Protein AF-A0A1A8JPN9-F1 (afdb_monomer_lite)

Radius of gyration: 15.14 Å; chains: 1; bounding box: 29×43×39 Å

Sequence (91 aa):
AAPPMLTPRSNFGLEVIEDKLIVVGGFNGVSTTFNAEFYSTTTNRWTKICSMNVFRSALNCCVISGLTNMETYAYPREPLSLEEEEEEETV

Foldseek 3Di:
DQDDEPAAFDQWAWDADPQKIKIAWHQRPPFTDQWIWIAHPVVSDIGTDDGHPDRDGNDYDDDDPDDPPVVVVDDDDDPPDCPDPDDDDDD

Secondary structure (DSSP, 8-state):
-PPPPSS--BS-EEEEETTEEEEE--B-SSSB---EEEEETTTTEEEEEPPPSS---S---------TTHHHHS--PPPP-----------

pLDDT: mean 86.14, std 17.81, range [39.03, 98.38]

Structure (mmCIF, N/CA/C/O backbone):
data_AF-A0A1A8JPN9-F1
#
_entry.id   AF-A0A1A8JPN9-F1
#
loop_
_atom_site.group_PDB
_atom_site.id
_atom_site.type_symbol
_atom_site.label_atom_id
_atom_site.label_alt_id
_atom_site.label_comp_id
_atom_site.label_asym_id
_atom_site.label_entity_id
_atom_site.label_seq_id
_atom_site.pdbx_PDB_ins_code
_atom_site.Cartn_x
_atom_site.Cartn_y
_atom_site.Cartn_z
_atom_site.occupancy
_atom_site.B_iso_or_equiv
_atom_site.auth_seq_id
_atom_site.auth_comp_id
_atom_site.auth_asym_id
_atom_site.auth_atom_id
_atom_site.pdbx_PDB_model_num
ATOM 1 N N . ALA A 1 1 ? -19.163 6.905 -8.652 1.00 78.81 1 ALA A N 1
ATOM 2 C CA . ALA A 1 1 ? -18.035 5.960 -8.797 1.00 78.81 1 ALA A CA 1
ATOM 3 C C . ALA A 1 1 ? -16.827 6.564 -8.094 1.00 78.81 1 ALA A C 1
ATOM 5 O O . ALA A 1 1 ? -16.709 7.785 -8.130 1.00 78.81 1 ALA A O 1
ATOM 6 N N . ALA A 1 2 ? -15.995 5.759 -7.429 1.00 88.06 2 ALA A N 1
ATOM 7 C CA . ALA A 1 2 ? -14.804 6.270 -6.748 1.00 88.06 2 ALA A CA 1
ATOM 8 C C . ALA A 1 2 ? -13.777 6.805 -7.771 1.00 88.06 2 ALA A C 1
ATOM 10 O O . ALA A 1 2 ? -13.679 6.240 -8.866 1.00 88.06 2 ALA A O 1
ATOM 11 N N . PRO A 1 3 ? -13.032 7.878 -7.450 1.00 96.06 3 PRO A N 1
ATOM 12 C CA . PRO A 1 3 ? -11.961 8.376 -8.307 1.00 96.06 3 PRO A CA 1
ATOM 13 C C . PRO A 1 3 ? -10.805 7.364 -8.412 1.00 96.06 3 PRO A C 1
ATOM 15 O O . PRO A 1 3 ? -10.627 6.529 -7.517 1.00 96.06 3 PRO A O 1
ATOM 18 N N . PRO A 1 4 ? -9.990 7.433 -9.481 1.00 96.44 4 PRO A N 1
ATOM 19 C CA . PRO A 1 4 ? -8.789 6.612 -9.594 1.00 96.44 4 PRO A CA 1
ATOM 20 C C . PRO A 1 4 ? -7.761 6.978 -8.512 1.00 96.44 4 PRO A C 1
ATOM 22 O O . PRO A 1 4 ? -7.700 8.124 -8.068 1.00 96.44 4 PRO A O 1
ATOM 25 N N . MET A 1 5 ? -6.937 6.000 -8.123 1.00 97.00 5 MET A N 1
ATOM 26 C CA . MET A 1 5 ? -5.763 6.204 -7.259 1.00 97.00 5 MET A CA 1
ATOM 27 C C . MET A 1 5 ? -4.793 7.237 -7.858 1.00 97.00 5 MET A C 1
ATOM 29 O O . MET A 1 5 ? -4.704 7.355 -9.082 1.00 97.00 5 MET A O 1
ATOM 33 N N . LEU A 1 6 ? -4.016 7.938 -7.020 1.00 96.88 6 LEU A N 1
ATOM 34 C CA . LEU A 1 6 ? -3.023 8.916 -7.489 1.00 96.88 6 LEU A CA 1
ATOM 35 C C . LEU A 1 6 ? -1.851 8.227 -8.186 1.00 96.88 6 LEU A C 1
ATOM 37 O O . LEU A 1 6 ? -1.272 8.779 -9.119 1.00 96.88 6 LEU A O 1
ATOM 41 N N . THR A 1 7 ? -1.472 7.032 -7.720 1.00 94.56 7 THR A N 1
ATOM 42 C CA . THR A 1 7 ? -0.454 6.207 -8.379 1.00 94.56 7 THR A CA 1
ATOM 43 C C . THR A 1 7 ? -1.119 4.953 -8.947 1.00 94.56 7 THR A C 1
ATOM 45 O O . THR A 1 7 ? -1.623 4.144 -8.162 1.00 94.56 7 THR A O 1
ATOM 48 N N . PRO A 1 8 ? -1.108 4.737 -10.278 1.00 95.69 8 PRO A N 1
ATOM 49 C CA . PRO A 1 8 ? -1.571 3.475 -10.844 1.00 95.69 8 PRO A CA 1
ATOM 50 C C . PRO A 1 8 ? -0.718 2.342 -10.278 1.00 95.69 8 PRO A C 1
ATOM 52 O O . PRO A 1 8 ? 0.495 2.491 -10.148 1.00 95.69 8 PRO A O 1
ATOM 55 N N . ARG A 1 9 ? -1.343 1.226 -9.897 1.00 97.06 9 ARG A N 1
ATOM 56 C CA . ARG A 1 9 ? -0.642 0.122 -9.236 1.00 97.06 9 ARG A CA 1
ATOM 57 C C . ARG A 1 9 ? -1.351 -1.222 -9.406 1.00 97.06 9 ARG A C 1
ATOM 59 O O . ARG A 1 9 ? -2.576 -1.284 -9.401 1.00 97.06 9 ARG A O 1
ATOM 66 N N . SER A 1 10 ? -0.572 -2.297 -9.489 1.00 98.00 10 SER A N 1
ATOM 67 C CA . SER A 1 10 ? -0.993 -3.691 -9.281 1.00 98.00 10 SER A CA 1
ATOM 68 C C . SER A 1 10 ? -0.190 -4.325 -8.138 1.00 98.00 10 SER A C 1
ATOM 70 O O . SER A 1 10 ? 0.805 -3.753 -7.692 1.00 98.00 10 SER A O 1
ATOM 72 N N . ASN A 1 11 ? -0.606 -5.492 -7.637 1.00 97.94 11 ASN A N 1
ATOM 73 C CA . ASN A 1 11 ? 0.109 -6.252 -6.597 1.00 97.94 11 ASN A CA 1
ATOM 74 C C . ASN A 1 11 ? 0.449 -5.432 -5.330 1.00 97.94 11 ASN A C 1
ATOM 76 O O . ASN A 1 11 ? 1.516 -5.616 -4.736 1.00 97.94 11 ASN A O 1
ATOM 80 N N . PHE A 1 12 ? -0.422 -4.490 -4.963 1.00 98.19 12 PHE A N 1
ATOM 81 C CA . PHE A 1 12 ? -0.300 -3.645 -3.776 1.00 98.19 12 PHE A CA 1
ATOM 82 C C . PHE A 1 12 ? -0.957 -4.308 -2.560 1.00 98.19 12 PHE A C 1
ATOM 84 O O . PHE A 1 12 ? -1.804 -5.186 -2.712 1.00 98.19 12 PHE A O 1
ATOM 91 N N . GLY A 1 13 ? -0.572 -3.867 -1.362 1.00 98.06 13 GLY A N 1
ATOM 92 C CA . GLY A 1 13 ? -1.273 -4.209 -0.125 1.00 98.06 13 GLY A CA 1
ATOM 93 C C . GLY A 1 13 ? -2.387 -3.205 0.158 1.00 98.06 13 GLY A C 1
ATOM 94 O O . GLY A 1 13 ? -2.245 -2.026 -0.177 1.00 98.06 13 GLY A O 1
ATOM 95 N N . LEU A 1 14 ? -3.483 -3.664 0.761 1.00 97.38 14 LEU A N 1
ATOM 96 C CA . LEU A 1 14 ? -4.644 -2.845 1.108 1.00 97.38 14 LEU A CA 1
ATOM 97 C C . LEU A 1 14 ? -5.166 -3.233 2.485 1.00 97.38 14 LEU A C 1
ATOM 99 O O . LEU A 1 14 ? -5.196 -4.417 2.806 1.00 97.38 14 LEU A O 1
ATOM 103 N N . GLU A 1 15 ? -5.604 -2.248 3.264 1.00 97.44 15 GLU A N 1
ATOM 104 C CA . GLU A 1 15 ? -6.274 -2.472 4.546 1.00 97.44 15 GLU A CA 1
ATOM 105 C C . GLU A 1 15 ? -7.198 -1.299 4.896 1.00 97.44 15 GLU A C 1
ATOM 107 O O . GLU A 1 15 ? -6.993 -0.179 4.417 1.00 97.44 15 GLU A O 1
ATOM 112 N N . VAL A 1 16 ? -8.216 -1.541 5.726 1.00 96.00 16 VAL A N 1
ATOM 113 C CA . VAL A 1 16 ? -9.126 -0.489 6.202 1.00 96.00 16 VAL A CA 1
ATOM 114 C C . VAL A 1 16 ? -8.759 -0.104 7.632 1.00 96.00 16 VAL A C 1
ATOM 116 O O . VAL A 1 16 ? -8.797 -0.932 8.538 1.00 96.00 16 VAL A O 1
ATOM 119 N N . ILE A 1 17 ? -8.417 1.168 7.839 1.00 93.69 17 ILE A N 1
ATOM 120 C CA . ILE A 1 17 ? -8.067 1.731 9.151 1.00 93.69 17 ILE A CA 1
ATOM 121 C C . ILE A 1 17 ? -8.846 3.031 9.321 1.00 93.69 17 ILE A C 1
ATOM 123 O O . ILE A 1 17 ? -8.759 3.897 8.456 1.00 93.69 17 ILE A O 1
ATOM 127 N N . GLU A 1 18 ? -9.599 3.167 10.417 1.00 91.00 18 GLU A N 1
ATOM 128 C CA . GLU A 1 18 ? -10.378 4.384 10.723 1.00 91.00 18 GLU A CA 1
ATOM 129 C C . GLU A 1 18 ? -11.249 4.855 9.540 1.00 91.00 18 GLU A C 1
ATOM 131 O O . GLU A 1 18 ? -11.191 6.013 9.127 1.00 91.00 18 GLU A O 1
ATOM 136 N N . ASP A 1 19 ? -12.003 3.928 8.939 1.00 92.56 19 ASP A N 1
ATOM 137 C CA . ASP A 1 19 ? -12.877 4.165 7.777 1.00 92.56 19 ASP A CA 1
ATOM 138 C C . ASP A 1 19 ? -12.174 4.717 6.521 1.00 92.56 19 ASP A C 1
ATOM 140 O O . ASP A 1 19 ? -12.817 5.174 5.571 1.00 92.56 19 ASP A O 1
ATOM 144 N N . LYS A 1 20 ? -10.841 4.627 6.472 1.00 95.50 20 LYS A N 1
ATOM 145 C CA . LYS A 1 20 ? -10.020 4.979 5.314 1.00 95.50 20 LYS A CA 1
ATOM 146 C C . LYS A 1 20 ? -9.458 3.714 4.690 1.00 95.50 20 LYS A C 1
ATOM 148 O O . LYS A 1 20 ? -8.933 2.835 5.372 1.00 95.50 20 LYS A O 1
ATOM 153 N N . LEU A 1 21 ? -9.539 3.637 3.367 1.00 97.19 21 LEU A N 1
ATOM 154 C CA . LEU A 1 21 ? -8.969 2.534 2.604 1.00 97.19 21 LEU A CA 1
ATOM 155 C C . LEU A 1 21 ? -7.521 2.872 2.272 1.00 97.19 21 LEU A C 1
ATOM 157 O O . LEU A 1 21 ? -7.265 3.711 1.413 1.00 97.19 21 LEU A O 1
ATOM 161 N N . ILE A 1 22 ? -6.583 2.254 2.979 1.00 97.50 22 ILE A N 1
ATOM 162 C CA . ILE A 1 22 ? -5.150 2.505 2.841 1.00 97.50 22 ILE A CA 1
ATOM 163 C C . ILE A 1 22 ? -4.576 1.518 1.834 1.00 97.50 22 ILE A C 1
ATOM 165 O O . ILE A 1 22 ? -4.783 0.313 1.953 1.00 97.50 22 ILE A O 1
ATOM 169 N N . VAL A 1 23 ? -3.817 2.022 0.864 1.00 97.75 23 VAL A N 1
ATOM 170 C CA . VAL A 1 23 ? -3.081 1.213 -0.110 1.00 97.75 23 VAL A CA 1
ATOM 171 C C . VAL A 1 23 ? -1.595 1.528 -0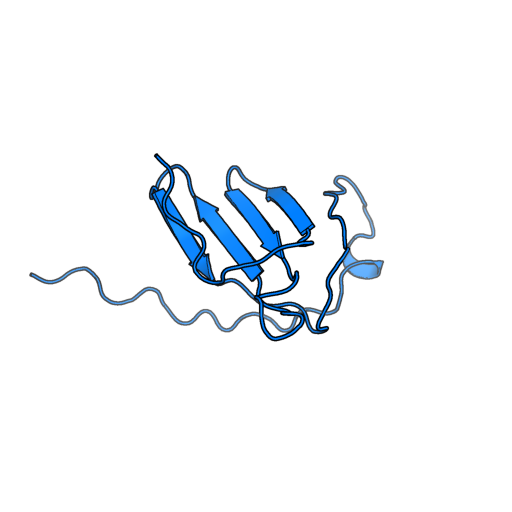.045 1.00 97.75 23 VAL A C 1
ATOM 173 O O . VAL A 1 23 ? -1.179 2.685 0.048 1.00 97.75 23 VAL A O 1
ATOM 176 N N . VAL A 1 24 ? -0.775 0.484 -0.101 1.00 97.75 24 VAL A N 1
ATOM 177 C CA . VAL A 1 24 ? 0.676 0.580 0.072 1.00 97.75 24 VAL A CA 1
ATOM 178 C C . VAL A 1 24 ? 1.411 -0.233 -0.986 1.00 97.75 24 VAL A C 1
ATOM 180 O O . VAL A 1 24 ? 1.081 -1.385 -1.277 1.00 97.75 24 VAL A O 1
ATOM 183 N N . GLY A 1 25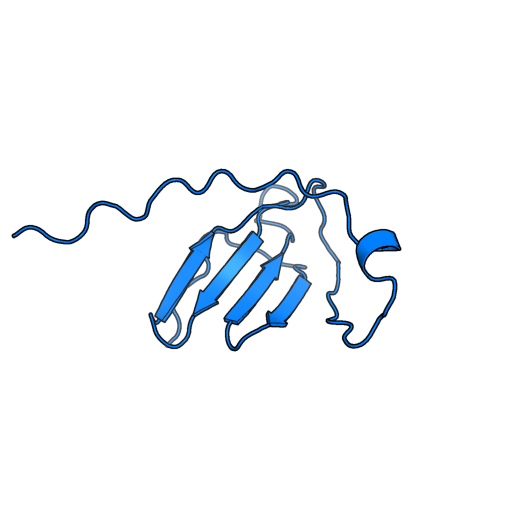 ? 2.443 0.376 -1.565 1.00 98.19 25 GLY A N 1
ATOM 184 C CA . GLY A 1 25 ? 3.331 -0.281 -2.518 1.00 98.19 25 GLY A CA 1
ATOM 185 C C . GLY A 1 25 ? 2.652 -0.746 -3.803 1.00 98.19 25 GLY A C 1
ATOM 186 O O . GLY A 1 25 ? 1.688 -0.142 -4.278 1.00 98.19 25 GLY A O 1
ATOM 187 N N . GLY A 1 26 ? 3.182 -1.822 -4.377 1.00 98.38 26 GLY A N 1
ATOM 188 C CA . GLY A 1 26 ? 2.729 -2.409 -5.636 1.00 98.38 26 GLY A CA 1
ATOM 189 C C . GLY A 1 26 ? 3.673 -2.131 -6.803 1.00 98.38 26 GLY A C 1
ATOM 190 O O . GLY A 1 26 ? 4.842 -1.801 -6.614 1.00 98.38 26 GLY A O 1
ATOM 191 N N . PHE A 1 27 ? 3.171 -2.297 -8.023 1.00 98.31 27 PHE A N 1
ATOM 192 C CA . PHE A 1 27 ? 3.888 -2.089 -9.281 1.00 98.31 27 PHE A CA 1
ATOM 193 C C . PHE A 1 27 ? 3.130 -1.096 -10.158 1.00 98.31 27 PHE A C 1
ATOM 195 O O . PHE A 1 27 ? 1.971 -1.336 -10.486 1.00 98.31 27 PHE A O 1
ATOM 202 N N . ASN A 1 28 ? 3.772 0.007 -10.546 1.00 96.62 28 ASN A N 1
ATOM 203 C CA . ASN A 1 28 ? 3.111 1.134 -11.215 1.00 96.62 28 ASN A CA 1
ATOM 204 C C . ASN A 1 28 ? 3.105 1.066 -12.752 1.00 96.62 28 ASN A C 1
ATOM 206 O O . ASN A 1 28 ? 2.814 2.058 -13.416 1.00 96.62 28 ASN A O 1
ATOM 210 N N . GLY A 1 29 ? 3.455 -0.089 -13.320 1.00 96.75 29 GLY A N 1
ATOM 211 C CA . GLY A 1 29 ? 3.626 -0.277 -14.762 1.00 96.75 29 GLY A CA 1
ATOM 212 C C . GLY A 1 29 ? 5.072 -0.116 -15.238 1.00 96.75 29 GLY A C 1
ATOM 213 O O . GLY A 1 29 ? 5.419 -0.664 -16.279 1.00 96.75 29 GLY A O 1
ATOM 214 N N . VAL A 1 30 ? 5.923 0.567 -14.466 1.00 96.75 30 VAL A N 1
ATOM 215 C CA . VAL A 1 30 ? 7.345 0.782 -14.785 1.00 96.75 30 VAL A CA 1
ATOM 216 C C . VAL A 1 30 ? 8.241 0.129 -13.739 1.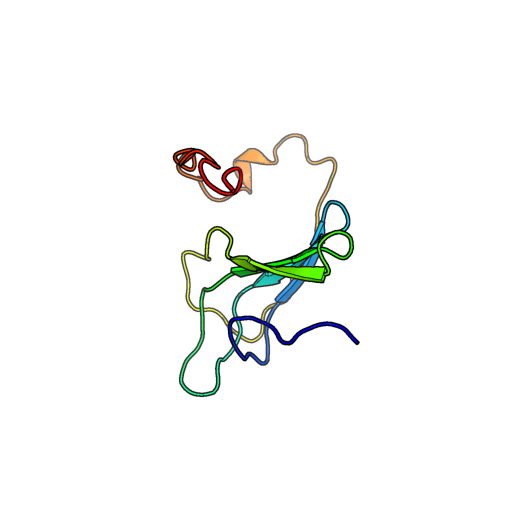00 96.75 30 VAL A C 1
ATOM 218 O O . VAL A 1 30 ? 9.161 -0.614 -14.071 1.00 96.75 30 VAL A O 1
ATOM 221 N N . SER A 1 31 ? 7.962 0.380 -12.464 1.00 97.50 31 SER A N 1
ATOM 222 C CA . SER A 1 31 ? 8.738 -0.126 -11.343 1.00 97.50 31 SER A CA 1
ATOM 223 C C . SER A 1 31 ? 7.844 -0.470 -10.160 1.00 97.50 31 SER A C 1
ATOM 225 O O . SER A 1 31 ? 6.671 -0.091 -10.063 1.00 97.50 31 SER A O 1
ATOM 227 N N . THR A 1 32 ? 8.419 -1.215 -9.224 1.00 98.19 32 THR A N 1
ATOM 228 C CA . THR A 1 32 ? 7.858 -1.328 -7.885 1.00 98.19 32 THR A CA 1
ATOM 229 C C . THR A 1 32 ? 7.734 0.074 -7.286 1.00 98.19 32 THR A C 1
ATOM 231 O O . THR A 1 32 ? 8.596 0.918 -7.519 1.00 98.19 32 THR A O 1
ATOM 234 N N . THR A 1 33 ? 6.685 0.340 -6.516 1.00 97.75 33 THR A N 1
ATOM 235 C CA . THR A 1 33 ? 6.519 1.598 -5.783 1.00 97.75 33 THR A CA 1
ATOM 236 C C . THR A 1 33 ? 6.576 1.349 -4.281 1.00 97.75 33 THR A C 1
ATOM 238 O O . THR A 1 33 ? 6.253 0.264 -3.798 1.00 97.75 33 THR A O 1
ATOM 241 N N . PHE A 1 34 ? 7.018 2.358 -3.541 1.00 97.00 34 PHE A N 1
ATOM 242 C CA . PHE A 1 34 ? 6.947 2.413 -2.082 1.00 97.00 34 PHE A CA 1
ATOM 243 C C . PHE A 1 34 ? 5.844 3.373 -1.610 1.00 97.00 34 PHE A C 1
ATOM 245 O O . PHE A 1 34 ? 5.584 3.466 -0.411 1.00 97.00 34 PHE A O 1
ATOM 252 N N . ASN A 1 35 ? 5.174 4.063 -2.543 1.00 97.38 35 ASN A N 1
ATOM 253 C CA . ASN A 1 35 ? 4.170 5.071 -2.232 1.00 97.38 35 ASN A CA 1
ATOM 254 C C . ASN A 1 35 ? 2.981 4.460 -1.495 1.00 97.38 35 ASN A C 1
ATOM 256 O O . ASN A 1 35 ? 2.492 3.377 -1.844 1.00 97.38 35 ASN A O 1
ATOM 260 N N . ALA A 1 36 ? 2.466 5.223 -0.542 1.00 97.50 36 ALA A N 1
ATOM 261 C CA . ALA A 1 36 ? 1.263 4.912 0.202 1.00 97.50 36 ALA A CA 1
ATOM 262 C C . ALA A 1 36 ? 0.243 6.047 0.043 1.00 97.50 36 ALA A C 1
ATOM 264 O O . ALA A 1 36 ? 0.602 7.225 -0.004 1.00 97.50 36 ALA A O 1
ATOM 265 N N . GLU A 1 37 ? -1.028 5.691 -0.072 1.00 98.12 37 GLU A N 1
ATOM 266 C CA . GLU A 1 37 ? -2.142 6.638 -0.156 1.00 98.12 37 GLU A CA 1
ATOM 267 C C . GLU A 1 37 ? -3.371 6.044 0.534 1.00 98.12 37 GLU A C 1
ATOM 269 O O . GLU A 1 37 ? -3.470 4.826 0.679 1.00 98.12 37 GLU A O 1
ATOM 274 N N . PHE A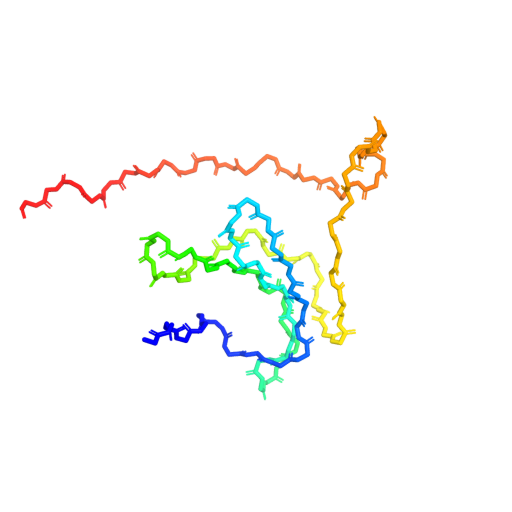 1 38 ? -4.301 6.887 0.978 1.00 97.75 38 PHE A N 1
ATOM 275 C CA . PHE A 1 38 ? -5.604 6.428 1.451 1.00 97.75 38 PHE A CA 1
ATOM 276 C C . PHE A 1 38 ? -6.735 7.066 0.665 1.00 97.75 38 PHE A C 1
ATOM 278 O O . PHE A 1 38 ? -6.611 8.190 0.184 1.00 97.75 38 PHE A O 1
ATOM 285 N N . TYR A 1 39 ? -7.854 6.359 0.590 1.00 98.00 39 TYR A N 1
ATOM 286 C CA . TYR A 1 39 ? -9.122 6.885 0.116 1.00 98.00 39 TYR A CA 1
ATOM 287 C C . TYR A 1 39 ? -10.053 7.166 1.294 1.00 98.00 39 TYR A C 1
ATOM 289 O O . TYR A 1 39 ? -10.259 6.299 2.147 1.00 98.00 39 TYR A O 1
ATOM 297 N N . SER A 1 40 ? -10.617 8.374 1.328 1.00 96.31 40 SER A N 1
ATOM 298 C CA . SER A 1 40 ? -11.662 8.769 2.277 1.00 96.31 40 SER A CA 1
ATOM 299 C C . SER A 1 40 ? -13.008 8.826 1.566 1.00 96.31 40 SER A C 1
ATOM 301 O O . SER A 1 40 ? -13.170 9.538 0.573 1.00 96.31 40 SER A O 1
ATOM 303 N N . THR A 1 41 ? -13.991 8.095 2.090 1.00 94.25 41 THR A N 1
ATOM 304 C CA . THR A 1 41 ? -15.375 8.119 1.593 1.00 94.25 41 THR A CA 1
ATOM 305 C C . THR A 1 41 ? -16.058 9.457 1.869 1.00 94.25 41 THR A C 1
ATOM 307 O O . THR A 1 41 ? -16.893 9.877 1.073 1.00 94.25 41 THR A O 1
ATOM 310 N N . THR A 1 42 ? -15.666 10.152 2.943 1.00 94.94 42 THR A N 1
ATOM 311 C CA . THR A 1 42 ? -16.203 11.465 3.330 1.00 94.94 42 THR A CA 1
ATOM 312 C C . THR A 1 42 ? -15.820 12.551 2.333 1.00 94.94 42 THR A C 1
ATOM 314 O O . THR A 1 42 ? -16.665 13.342 1.927 1.00 94.94 42 THR A O 1
ATOM 317 N N . THR A 1 43 ? -14.552 12.590 1.911 1.00 95.31 43 THR A N 1
ATOM 318 C CA . THR A 1 43 ? -14.065 13.600 0.954 1.00 95.31 43 THR A CA 1
ATOM 319 C C . THR A 1 43 ? -14.128 13.121 -0.493 1.00 95.31 43 THR A C 1
ATOM 321 O O . THR A 1 43 ? -13.963 13.927 -1.408 1.00 95.31 43 THR A O 1
ATOM 324 N N . ASN A 1 44 ? -14.369 11.821 -0.709 1.00 95.62 44 ASN A N 1
ATOM 325 C CA . ASN A 1 44 ? -14.337 11.153 -2.008 1.00 95.62 44 ASN A CA 1
ATOM 326 C C . ASN A 1 44 ? -13.026 11.435 -2.767 1.00 95.62 44 ASN A C 1
ATOM 328 O O . ASN A 1 44 ? -13.032 11.756 -3.957 1.00 95.62 44 ASN A O 1
ATOM 332 N N . ARG A 1 45 ? -11.888 11.368 -2.063 1.00 96.81 45 ARG A N 1
ATOM 333 C CA . ARG A 1 45 ? -10.554 11.689 -2.597 1.00 96.81 45 ARG A CA 1
ATOM 334 C C . ARG A 1 45 ? -9.494 10.713 -2.099 1.00 96.81 45 ARG A C 1
ATOM 336 O O . ARG A 1 45 ? -9.616 10.143 -1.014 1.00 96.81 45 ARG A O 1
ATOM 343 N N . TRP A 1 46 ? -8.456 10.559 -2.917 1.00 97.94 46 TRP A N 1
ATOM 344 C CA . TRP A 1 46 ? -7.210 9.897 -2.548 1.00 97.94 46 TRP A CA 1
ATOM 345 C C . TRP A 1 46 ? -6.202 10.923 -2.035 1.00 97.94 46 TRP A C 1
ATOM 347 O O . TRP A 1 46 ? -6.010 11.961 -2.670 1.00 97.94 46 TRP A O 1
ATOM 357 N N . THR A 1 47 ? -5.533 10.609 -0.929 1.00 96.88 47 THR A N 1
ATOM 358 C CA . THR A 1 47 ? -4.534 11.472 -0.289 1.00 96.88 47 THR A CA 1
ATOM 359 C C . THR A 1 47 ? -3.245 10.690 -0.065 1.00 96.88 47 THR A C 1
ATOM 361 O O . THR A 1 47 ? -3.275 9.550 0.404 1.00 96.88 47 THR A O 1
ATOM 364 N N . LYS A 1 48 ? -2.097 11.294 -0.395 1.00 96.56 48 LYS A N 1
ATOM 365 C CA . LYS A 1 48 ? -0.781 10.696 -0.123 1.00 96.56 48 LYS A CA 1
ATOM 366 C C . LYS A 1 48 ? -0.529 10.637 1.379 1.00 96.56 48 LYS A C 1
ATOM 368 O O . LYS A 1 48 ? -0.860 11.570 2.101 1.00 96.56 48 LYS A O 1
ATOM 373 N N . ILE A 1 49 ? 0.119 9.570 1.828 1.00 95.31 49 ILE A N 1
ATOM 374 C CA . ILE A 1 49 ? 0.619 9.450 3.200 1.00 95.31 49 ILE A CA 1
ATOM 375 C C . ILE A 1 49 ? 2.102 9.099 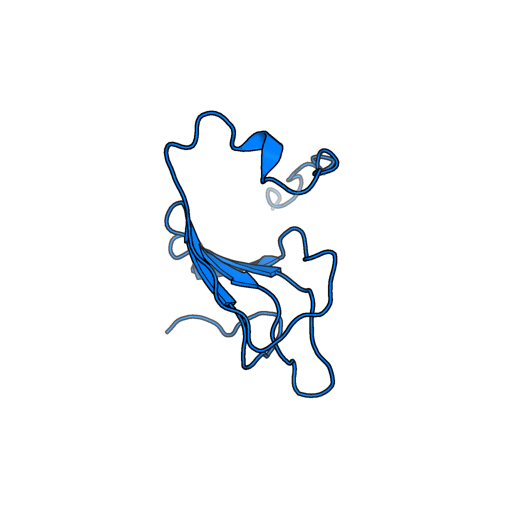3.202 1.00 95.31 49 ILE A C 1
ATOM 377 O O . ILE A 1 49 ? 2.724 8.896 2.156 1.00 95.31 49 ILE A O 1
ATOM 381 N N . CYS A 1 50 ? 2.668 9.024 4.406 1.00 93.06 50 CYS A N 1
ATOM 382 C CA . CYS A 1 50 ? 4.028 8.557 4.628 1.00 93.06 50 CYS A CA 1
ATOM 383 C C . CYS A 1 50 ? 4.264 7.234 3.884 1.00 93.06 50 CYS A C 1
ATOM 385 O O . CYS A 1 50 ? 3.568 6.241 4.110 1.00 93.06 50 CYS A O 1
ATOM 387 N N . SER A 1 51 ? 5.219 7.258 2.959 1.00 94.12 51 SER A N 1
ATOM 388 C CA . SER A 1 51 ? 5.525 6.126 2.091 1.00 94.12 51 SER A CA 1
ATOM 389 C C . SER A 1 51 ? 6.380 5.087 2.821 1.00 94.12 51 SER A C 1
ATOM 391 O O . SER A 1 51 ? 6.982 5.371 3.855 1.00 94.12 51 SER A O 1
ATOM 393 N N . MET A 1 52 ? 6.436 3.864 2.295 1.00 94.12 52 MET A N 1
ATOM 394 C CA . MET A 1 52 ? 7.281 2.813 2.862 1.00 94.12 52 MET A CA 1
ATOM 395 C C . MET A 1 52 ? 8.766 3.153 2.674 1.00 94.12 52 MET A C 1
ATOM 397 O O . MET A 1 52 ? 9.152 3.791 1.702 1.00 94.12 52 MET A O 1
ATOM 401 N N . ASN A 1 53 ? 9.632 2.652 3.546 1.00 92.94 53 ASN A N 1
ATOM 402 C CA . ASN A 1 53 ? 11.088 2.756 3.377 1.00 92.94 53 ASN A CA 1
ATOM 403 C C . ASN A 1 53 ? 11.659 1.760 2.347 1.00 92.94 53 ASN A C 1
ATOM 405 O O . ASN A 1 53 ? 12.864 1.732 2.104 1.00 92.94 53 ASN A O 1
ATOM 409 N N . VAL A 1 54 ? 10.808 0.911 1.768 1.00 93.81 54 VAL A N 1
ATOM 410 C CA . VAL A 1 54 ? 11.194 -0.150 0.843 1.00 93.81 54 VAL A CA 1
ATOM 411 C C . VAL A 1 54 ? 10.245 -0.193 -0.347 1.00 93.81 54 VAL A C 1
ATOM 413 O O . VAL A 1 54 ? 9.024 -0.124 -0.209 1.00 93.81 54 VAL A O 1
ATOM 416 N N . PHE A 1 55 ? 10.816 -0.358 -1.537 1.00 97.25 55 PHE A N 1
ATOM 417 C CA . PHE A 1 55 ? 10.068 -0.658 -2.750 1.00 97.25 55 PHE A CA 1
ATOM 418 C C . PHE A 1 55 ? 9.560 -2.097 -2.670 1.00 97.25 55 PHE A C 1
ATOM 420 O O . PHE A 1 55 ? 10.354 -3.038 -2.709 1.00 97.25 55 PHE A O 1
ATOM 427 N N . ARG A 1 56 ? 8.242 -2.289 -2.559 1.00 97.81 56 ARG A N 1
ATOM 428 C CA . ARG A 1 56 ? 7.658 -3.624 -2.382 1.00 97.81 56 ARG A CA 1
ATOM 429 C C . ARG A 1 56 ? 6.404 -3.816 -3.227 1.00 97.81 56 ARG A C 1
ATOM 431 O O . ARG A 1 56 ? 5.507 -2.982 -3.209 1.00 97.81 56 ARG A O 1
ATOM 438 N N . SER A 1 57 ? 6.336 -4.943 -3.930 1.00 98.06 57 SER A N 1
ATOM 439 C CA . SER A 1 57 ? 5.143 -5.466 -4.607 1.00 98.06 57 SER A CA 1
ATOM 440 C C . SER A 1 57 ? 4.881 -6.898 -4.142 1.00 98.06 57 SER A C 1
ATOM 442 O O . SER A 1 57 ? 5.713 -7.484 -3.447 1.00 98.06 57 SER A O 1
ATOM 444 N N . ALA A 1 58 ? 3.715 -7.440 -4.501 1.00 97.81 58 ALA A N 1
ATOM 445 C CA . ALA A 1 58 ? 3.260 -8.768 -4.084 1.00 97.81 58 ALA A CA 1
ATOM 446 C C . ALA A 1 58 ? 3.257 -8.920 -2.551 1.00 97.81 58 ALA A C 1
ATOM 448 O O . ALA A 1 58 ? 3.725 -9.911 -1.993 1.00 97.81 58 ALA A O 1
ATOM 449 N N . LEU A 1 59 ? 2.754 -7.887 -1.872 1.00 96.12 59 LEU A N 1
ATOM 450 C CA . LEU A 1 59 ? 2.595 -7.845 -0.424 1.00 96.12 59 LEU A CA 1
ATOM 451 C C . LEU A 1 59 ? 1.122 -7.962 -0.028 1.00 96.12 59 LEU A C 1
ATOM 453 O O . LEU A 1 59 ? 0.233 -7.746 -0.846 1.00 96.12 59 LEU A O 1
ATOM 457 N N . ASN A 1 60 ? 0.891 -8.254 1.249 1.00 95.94 60 ASN A N 1
ATOM 458 C CA . ASN A 1 60 ? -0.416 -8.147 1.880 1.00 95.94 60 ASN A CA 1
ATOM 459 C C . ASN A 1 60 ? -0.297 -7.333 3.176 1.00 95.94 60 ASN A C 1
ATOM 461 O O . ASN A 1 60 ? 0.796 -7.225 3.743 1.00 95.94 60 ASN A O 1
ATOM 465 N N . CYS A 1 61 ? -1.412 -6.770 3.624 1.00 95.00 61 CYS A N 1
ATOM 466 C CA . CYS A 1 61 ? -1.520 -5.989 4.847 1.00 95.00 61 CYS A CA 1
ATOM 467 C C . CYS A 1 61 ? -2.417 -6.709 5.856 1.00 95.00 61 CYS A C 1
ATOM 469 O O . CYS A 1 61 ? -3.214 -7.569 5.494 1.00 95.00 61 CYS A O 1
ATOM 471 N N . CYS A 1 62 ? -2.226 -6.387 7.131 1.00 93.94 62 CYS A N 1
ATOM 472 C CA . CYS A 1 62 ? -3.154 -6.751 8.191 1.00 93.94 62 CYS A CA 1
ATOM 473 C C . CYS A 1 62 ? -3.082 -5.689 9.287 1.00 93.94 62 CYS A C 1
ATOM 475 O O . CYS A 1 62 ? -2.009 -5.132 9.547 1.00 93.94 62 CYS A O 1
ATOM 477 N N . VAL A 1 63 ? -4.212 -5.421 9.934 1.00 91.62 63 VAL A N 1
ATOM 478 C CA . VAL A 1 63 ? -4.263 -4.619 11.160 1.00 91.62 63 VAL A CA 1
ATOM 479 C C . VAL A 1 63 ? -4.238 -5.550 12.357 1.00 91.62 63 VAL A C 1
ATOM 481 O O . VAL A 1 63 ? -5.058 -6.458 12.472 1.00 91.62 63 VAL A O 1
ATOM 484 N N . ILE A 1 64 ? -3.306 -5.294 13.271 1.00 89.00 64 ILE A N 1
ATOM 485 C CA . ILE A 1 64 ? -3.245 -5.973 14.562 1.00 89.00 64 ILE A CA 1
ATOM 486 C C . ILE A 1 64 ? -3.559 -4.946 15.647 1.00 89.00 64 ILE A C 1
ATOM 488 O O . ILE A 1 64 ? -2.908 -3.905 15.731 1.00 89.00 64 ILE A O 1
ATOM 492 N N . SER A 1 65 ? -4.551 -5.244 16.483 1.00 86.38 65 SER A N 1
ATOM 493 C CA . SER A 1 65 ? -4.968 -4.414 17.613 1.00 86.38 65 SER A CA 1
ATOM 494 C C . SER A 1 65 ? -4.713 -5.124 18.946 1.00 86.38 65 SER A C 1
ATOM 496 O O . SER A 1 65 ? -4.556 -6.343 19.002 1.00 86.38 65 SER A O 1
ATOM 498 N N . GLY A 1 66 ? -4.631 -4.351 20.033 1.00 85.94 66 GLY A N 1
ATOM 499 C CA . GLY A 1 66 ? -4.511 -4.899 21.390 1.00 85.94 66 GLY A CA 1
ATOM 500 C C . GLY A 1 66 ? -3.134 -5.459 21.769 1.00 85.94 66 GLY A C 1
ATOM 501 O O . GLY A 1 66 ? -3.024 -6.132 22.790 1.00 85.94 66 GLY A O 1
ATOM 502 N N . LEU A 1 67 ? -2.081 -5.185 20.990 1.00 85.62 67 LEU A N 1
ATOM 503 C CA . LEU A 1 67 ? -0.710 -5.537 21.371 1.00 85.62 67 LEU A CA 1
ATOM 504 C C . LEU A 1 67 ? -0.141 -4.516 22.362 1.00 85.62 67 LEU A C 1
ATOM 506 O O . LEU A 1 67 ? 0.126 -3.373 21.996 1.00 85.62 67 LEU A O 1
ATOM 510 N N . THR A 1 68 ? 0.111 -4.944 23.599 1.00 87.81 68 THR A N 1
ATOM 511 C CA . THR A 1 68 ? 0.697 -4.097 24.655 1.00 87.81 68 THR A CA 1
ATOM 512 C C . THR A 1 68 ? 2.120 -3.630 24.325 1.00 87.81 68 THR A C 1
ATOM 514 O O . THR A 1 68 ? 2.565 -2.608 24.829 1.00 87.81 68 THR A O 1
ATOM 517 N N . ASN A 1 69 ? 2.839 -4.362 23.470 1.00 86.50 69 ASN A N 1
ATOM 518 C CA . ASN A 1 69 ? 4.218 -4.089 23.056 1.00 86.50 69 ASN A CA 1
ATOM 519 C C . ASN A 1 69 ? 4.321 -3.656 21.581 1.00 86.50 69 ASN A C 1
ATOM 521 O O . ASN A 1 69 ? 5.296 -3.984 20.905 1.00 86.50 69 ASN A O 1
ATOM 525 N N . MET A 1 70 ? 3.321 -2.931 21.067 1.00 80.94 70 MET A N 1
ATOM 526 C CA . MET A 1 70 ? 3.284 -2.482 19.667 1.00 80.94 70 MET A CA 1
ATOM 527 C C . MET A 1 70 ? 4.561 -1.743 19.236 1.00 80.94 70 MET A C 1
ATOM 529 O O . MET A 1 70 ? 5.032 -1.959 18.123 1.00 80.94 70 MET A O 1
ATOM 533 N N . GLU A 1 71 ? 5.171 -0.953 20.123 1.00 79.44 71 GLU A N 1
ATOM 534 C CA . GLU A 1 71 ? 6.431 -0.242 19.854 1.00 79.44 71 GLU A CA 1
ATOM 535 C C . GLU A 1 71 ? 7.593 -1.172 19.477 1.00 79.44 71 GLU A C 1
ATOM 537 O O . GLU A 1 71 ? 8.475 -0.777 18.725 1.00 79.44 71 GLU A O 1
ATOM 542 N N . THR A 1 72 ? 7.592 -2.426 19.945 1.00 82.81 72 THR A N 1
ATOM 543 C CA . THR A 1 72 ? 8.628 -3.414 19.593 1.00 82.81 72 THR A CA 1
ATOM 544 C C . THR A 1 72 ? 8.508 -3.892 18.143 1.00 82.81 72 THR A C 1
ATOM 546 O O . THR A 1 72 ? 9.499 -4.304 17.544 1.00 82.81 72 THR A O 1
ATOM 549 N N . TYR A 1 73 ? 7.299 -3.859 17.579 1.00 76.00 73 TYR A N 1
ATOM 550 C CA . TYR A 1 73 ? 7.012 -4.319 16.217 1.00 76.00 73 TYR A CA 1
ATOM 551 C C . TYR A 1 73 ? 6.862 -3.169 15.219 1.00 76.00 73 TYR A C 1
ATOM 553 O O . TYR A 1 73 ? 6.946 -3.391 14.009 1.00 76.00 73 TYR A O 1
ATOM 561 N N . ALA A 1 74 ? 6.619 -1.953 15.708 1.00 78.06 74 ALA A N 1
ATOM 562 C CA . ALA A 1 74 ? 6.538 -0.767 14.882 1.00 78.06 74 ALA A CA 1
ATOM 563 C C . ALA A 1 74 ? 7.931 -0.396 14.365 1.00 78.06 74 ALA A C 1
ATOM 565 O O . ALA A 1 74 ? 8.909 -0.345 15.109 1.00 78.06 74 ALA A O 1
ATOM 566 N N . TYR A 1 75 ? 8.016 -0.103 13.070 1.00 72.06 75 TYR A N 1
ATOM 567 C CA . TYR A 1 75 ? 9.217 0.518 12.533 1.00 72.06 75 TYR A CA 1
ATOM 568 C C . TYR A 1 75 ? 9.395 1.905 13.182 1.00 72.06 75 TYR A C 1
ATOM 570 O O . TYR A 1 75 ? 8.398 2.631 13.269 1.00 72.06 75 TYR A O 1
ATOM 578 N N . PRO A 1 76 ? 10.614 2.295 13.613 1.00 71.56 76 PRO A N 1
ATOM 579 C CA . PRO A 1 76 ? 10.862 3.612 14.192 1.00 71.56 76 PRO A CA 1
ATOM 580 C C . PRO A 1 76 ? 10.389 4.699 13.228 1.00 71.56 76 PRO A C 1
ATOM 582 O O . PRO A 1 76 ? 10.925 4.850 12.130 1.00 71.56 76 PRO A O 1
ATOM 585 N N . ARG A 1 77 ? 9.337 5.421 13.609 1.00 65.69 77 ARG A N 1
ATOM 586 C CA . ARG A 1 77 ? 8.815 6.528 12.814 1.00 65.69 77 ARG A CA 1
ATOM 587 C C . ARG A 1 77 ? 9.482 7.799 13.315 1.00 65.69 77 ARG A C 1
ATOM 589 O O . ARG A 1 77 ? 9.372 8.106 14.500 1.00 65.69 77 ARG A O 1
ATOM 596 N N . GLU A 1 78 ? 10.155 8.537 12.435 1.00 62.03 78 GLU A N 1
ATOM 597 C CA . GLU A 1 78 ? 10.429 9.938 12.750 1.00 62.03 78 GLU A CA 1
ATOM 598 C C . GLU A 1 78 ? 9.080 10.656 12.920 1.00 62.03 78 GLU A C 1
ATOM 600 O O . GLU A 1 78 ? 8.136 10.351 12.174 1.00 62.03 78 GLU A O 1
ATOM 605 N N . PRO A 1 79 ? 8.940 11.555 13.912 1.00 56.53 79 PRO A N 1
ATOM 606 C CA . PRO A 1 79 ? 7.742 12.367 14.031 1.00 56.53 79 PRO A CA 1
ATOM 607 C C . PRO A 1 79 ? 7.537 13.093 12.702 1.00 56.53 79 PRO A C 1
ATOM 609 O O . PRO A 1 79 ? 8.436 13.789 12.235 1.00 56.53 79 PRO A O 1
ATOM 612 N N . LEU A 1 80 ? 6.377 12.896 12.074 1.00 52.44 80 LEU A N 1
ATOM 613 C CA . LEU A 1 80 ? 6.004 13.697 10.914 1.00 52.44 80 LEU A CA 1
ATOM 614 C C . LEU A 1 80 ? 5.998 15.157 11.374 1.00 52.44 80 LEU A C 1
ATOM 616 O O . LEU A 1 80 ? 5.290 15.490 12.326 1.00 52.44 80 LEU A O 1
ATOM 620 N N . SER A 1 81 ? 6.801 16.007 10.733 1.00 51.91 81 SER A N 1
ATOM 621 C CA . SER A 1 81 ? 6.637 17.449 10.852 1.00 51.91 81 SER A CA 1
ATOM 622 C C . SER A 1 81 ? 5.207 17.762 10.426 1.00 51.91 81 SER A C 1
ATOM 624 O O . SER A 1 81 ? 4.816 17.473 9.294 1.00 51.91 81 SER A O 1
ATOM 626 N N . LEU A 1 82 ? 4.404 18.254 11.367 1.00 48.03 82 LEU A N 1
ATOM 627 C CA . LEU A 1 82 ? 3.086 18.798 11.083 1.00 48.03 82 LEU A CA 1
ATOM 628 C C . LEU A 1 82 ? 3.318 20.073 10.269 1.00 48.03 82 LEU A C 1
ATOM 630 O O . LEU A 1 82 ? 3.500 21.142 10.839 1.00 48.03 82 LEU A O 1
ATOM 634 N N . GLU A 1 83 ? 3.429 19.945 8.951 1.00 49.97 83 GLU A N 1
ATOM 635 C CA . GLU A 1 83 ? 3.245 21.094 8.074 1.00 49.97 83 GLU A CA 1
ATOM 636 C C . GLU A 1 83 ? 1.746 21.394 8.093 1.00 49.97 83 GLU A C 1
ATOM 638 O O . GLU A 1 83 ? 0.918 20.532 7.793 1.00 49.97 83 GLU A O 1
ATOM 643 N N . GLU A 1 84 ? 1.436 22.575 8.613 1.00 45.38 84 GLU A N 1
ATOM 644 C CA . GLU A 1 84 ? 0.106 23.086 8.908 1.00 45.38 84 GLU A CA 1
ATOM 645 C C . GLU A 1 84 ? -0.790 23.007 7.662 1.00 45.38 84 GLU A C 1
ATOM 647 O O . GLU A 1 84 ? -0.398 23.407 6.566 1.00 45.38 84 GLU A O 1
ATOM 652 N N . GLU A 1 85 ? -2.008 22.482 7.831 1.00 46.97 85 GLU A N 1
ATOM 653 C CA . GLU A 1 85 ? -3.105 22.700 6.887 1.00 46.97 85 GLU A CA 1
ATOM 654 C C . GLU A 1 85 ? -3.502 24.187 6.961 1.00 46.97 85 GLU A C 1
ATOM 656 O O . GLU A 1 85 ? -4.489 24.543 7.600 1.00 46.97 85 GLU A O 1
ATOM 661 N N . GLU A 1 86 ? -2.714 25.071 6.350 1.00 45.69 86 GLU A N 1
ATOM 662 C CA . GLU A 1 86 ? -3.134 26.432 6.021 1.00 45.69 86 GLU A CA 1
ATOM 663 C C . GLU A 1 86 ? -3.318 26.567 4.501 1.00 45.69 86 GLU A C 1
ATOM 665 O O . GLU A 1 86 ? -2.519 26.071 3.710 1.00 45.69 86 GLU A O 1
ATOM 670 N N . GLU A 1 87 ? -4.395 27.270 4.138 1.00 45.69 87 GLU A N 1
ATOM 671 C CA . GLU A 1 87 ? -4.846 27.672 2.795 1.00 45.69 87 GLU A CA 1
ATOM 672 C C . GLU A 1 87 ? -5.778 26.717 2.023 1.00 45.69 87 GLU A C 1
ATOM 674 O O . GLU A 1 87 ? -5.449 26.183 0.968 1.00 45.69 87 GLU A O 1
ATOM 679 N N . GLU A 1 88 ? -7.041 26.655 2.465 1.00 41.72 88 GLU A N 1
ATOM 680 C CA . GLU A 1 88 ? -8.172 26.842 1.535 1.00 41.72 88 GLU A CA 1
ATOM 681 C C . GLU A 1 88 ? -9.360 27.539 2.243 1.00 41.72 88 GLU A C 1
ATOM 683 O O . GLU A 1 88 ? -10.478 27.037 2.306 1.00 41.72 88 GLU A O 1
ATOM 688 N N . GLU A 1 89 ? -9.118 28.730 2.806 1.00 43.19 89 GLU A N 1
ATOM 689 C CA . GLU A 1 89 ? -10.176 29.698 3.139 1.00 43.19 89 GLU A CA 1
ATOM 690 C C . GLU A 1 89 ? -9.730 31.098 2.678 1.00 43.19 89 GLU A C 1
ATOM 692 O O . GLU A 1 89 ? -8.977 31.781 3.361 1.00 43.19 89 GLU A O 1
ATOM 697 N N . THR A 1 90 ? -10.089 31.463 1.442 1.00 39.03 90 THR A N 1
ATOM 698 C CA . THR A 1 90 ? -10.177 32.811 0.818 1.00 39.03 90 THR A CA 1
ATOM 69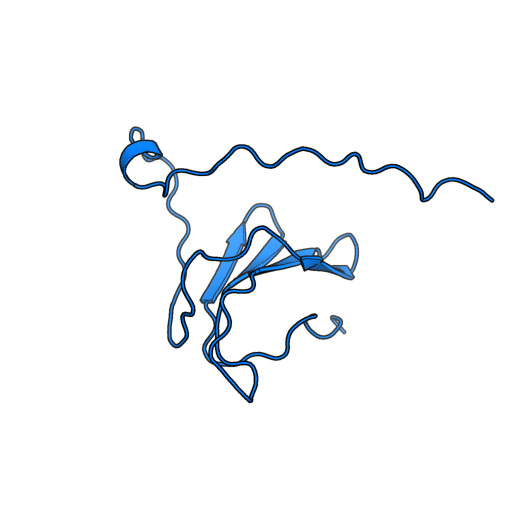9 C C . THR A 1 90 ? -10.277 32.555 -0.699 1.00 39.03 90 THR A C 1
ATOM 701 O O . THR A 1 90 ? -9.409 31.904 -1.264 1.00 39.03 90 THR A O 1
ATOM 704 N N . VAL A 1 91 ? -11.310 32.919 -1.465 1.00 39.69 91 VAL A N 1
ATOM 705 C CA . VAL A 1 91 ? -12.381 33.930 -1.403 1.00 39.69 91 VAL A CA 1
ATOM 706 C C . VAL A 1 91 ? -13.635 33.351 -2.063 1.00 39.69 91 VAL A C 1
ATOM 708 O O . VAL A 1 91 ? -13.474 32.624 -3.069 1.00 39.69 91 VAL A O 1
#

Organism: Nothobranchius kuhntae (NCBI:txid321403)

InterPro domains:
  IPR006652 Kelch repeat type 1 [PF01344] (8-52)
  IPR006652 Kelch repeat type 1 [SM00612] (20-66)
  IPR015915 Kelch-type beta-propeller [G3DSA:2.120.10.80] (1-77)
  IPR015915 Kelch-type beta-propeller [SSF117281] (2-66)